Protein AF-A0A2E6JFE4-F1 (afdb_monomer)

Structure (mmCIF, N/CA/C/O backbone):
data_AF-A0A2E6JFE4-F1
#
_entry.id   AF-A0A2E6JFE4-F1
#
loop_
_atom_site.group_PDB
_atom_site.id
_atom_site.type_symbol
_atom_site.label_atom_id
_atom_site.label_alt_id
_atom_site.label_comp_id
_atom_site.label_asym_id
_atom_site.label_entity_id
_atom_site.label_seq_id
_atom_site.pdbx_PDB_ins_code
_atom_site.Cartn_x
_atom_site.Cartn_y
_atom_site.Cartn_z
_atom_site.occupancy
_atom_site.B_iso_or_equiv
_atom_site.auth_seq_id
_atom_site.auth_comp_id
_atom_site.auth_asym_id
_atom_site.auth_atom_id
_atom_site.pdbx_PDB_model_num
ATOM 1 N N . MET A 1 1 ? 6.632 -8.748 -14.943 1.00 68.31 1 MET A N 1
ATOM 2 C CA . MET A 1 1 ? 7.068 -10.157 -15.104 1.00 68.31 1 MET A CA 1
ATOM 3 C C . MET A 1 1 ? 7.348 -10.411 -16.581 1.00 68.31 1 MET A C 1
ATOM 5 O O . MET A 1 1 ? 6.610 -9.877 -17.394 1.00 68.31 1 MET A O 1
ATOM 9 N N . 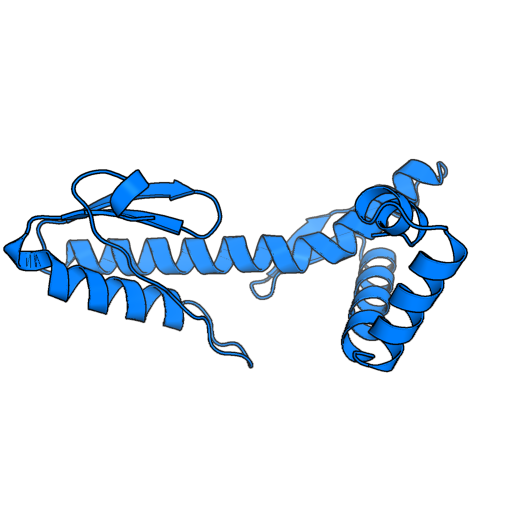SER A 1 2 ? 8.415 -11.125 -16.957 1.00 79.56 2 SER A N 1
ATOM 10 C CA . SER A 1 2 ? 8.672 -11.435 -18.378 1.00 79.56 2 SER A CA 1
ATOM 11 C C . SER A 1 2 ? 7.801 -12.604 -18.853 1.00 79.56 2 SER A C 1
ATOM 13 O O . SER A 1 2 ? 7.435 -13.449 -18.037 1.00 79.56 2 SER A O 1
ATOM 15 N N . ALA A 1 3 ? 7.539 -12.713 -20.161 1.00 82.94 3 ALA A N 1
ATOM 16 C CA . ALA A 1 3 ? 6.829 -13.864 -20.738 1.00 82.94 3 ALA A CA 1
ATOM 17 C C . ALA A 1 3 ? 7.507 -15.207 -20.405 1.00 82.94 3 ALA A C 1
ATOM 19 O O . ALA A 1 3 ? 6.839 -16.218 -20.231 1.00 82.94 3 ALA A O 1
ATOM 20 N N . PHE A 1 4 ? 8.835 -15.212 -20.229 1.00 84.94 4 PHE A N 1
ATOM 21 C CA . PHE A 1 4 ? 9.566 -16.384 -19.745 1.00 84.94 4 PHE A CA 1
ATOM 22 C C . PHE A 1 4 ? 9.194 -16.765 -18.304 1.00 84.94 4 PHE A C 1
ATOM 24 O O . PHE A 1 4 ? 8.960 -17.936 -18.025 1.00 84.94 4 PHE A O 1
ATOM 31 N N . GLY A 1 5 ? 9.118 -15.786 -17.395 1.00 87.06 5 GLY A N 1
ATOM 32 C CA . GLY A 1 5 ? 8.682 -16.032 -16.018 1.00 87.06 5 GLY A CA 1
ATOM 33 C C . GLY A 1 5 ? 7.232 -16.510 -15.958 1.00 87.06 5 GLY A C 1
ATOM 34 O O . GLY A 1 5 ? 6.932 -17.459 -15.239 1.00 87.06 5 GLY A O 1
ATOM 35 N N . LEU A 1 6 ? 6.369 -15.912 -16.783 1.00 91.81 6 LEU A N 1
ATOM 36 C CA . LEU A 1 6 ? 4.964 -16.296 -16.886 1.00 91.81 6 LEU A CA 1
ATOM 37 C C . LEU A 1 6 ? 4.794 -17.727 -17.421 1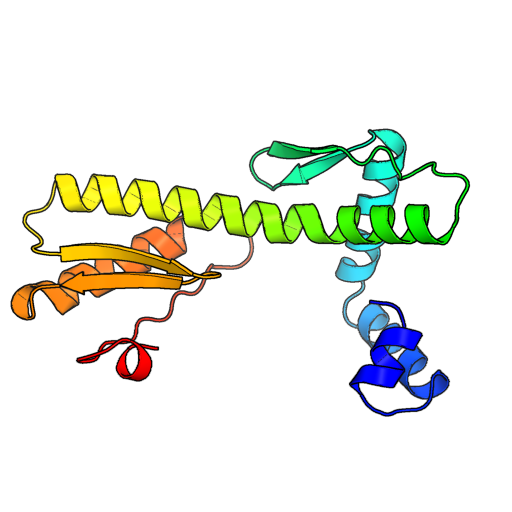.00 91.81 6 LEU A C 1
ATOM 39 O O . LEU A 1 6 ? 3.997 -18.486 -16.883 1.00 91.81 6 LEU A O 1
ATOM 43 N N . ALA A 1 7 ? 5.572 -18.116 -18.437 1.00 93.69 7 ALA A N 1
ATOM 44 C CA . ALA A 1 7 ? 5.554 -19.469 -18.992 1.00 93.69 7 ALA A CA 1
ATOM 45 C C . ALA A 1 7 ? 5.844 -20.535 -17.925 1.00 93.69 7 ALA A C 1
ATOM 47 O O . ALA A 1 7 ? 5.139 -21.538 -17.854 1.00 93.69 7 ALA A O 1
ATOM 48 N N . ASN A 1 8 ? 6.836 -20.286 -17.064 1.00 92.19 8 ASN A N 1
ATOM 49 C CA . ASN A 1 8 ? 7.195 -21.207 -15.986 1.00 92.19 8 ASN A CA 1
ATOM 50 C C . ASN A 1 8 ? 6.107 -21.286 -14.906 1.00 92.19 8 ASN A C 1
ATOM 52 O O . ASN A 1 8 ? 5.804 -22.376 -14.439 1.00 92.19 8 ASN A O 1
ATOM 56 N N . GLN A 1 9 ? 5.511 -20.153 -14.517 1.00 93.50 9 GLN A N 1
ATOM 57 C CA . GLN A 1 9 ? 4.460 -20.133 -13.492 1.00 93.50 9 GLN A CA 1
ATOM 58 C C . GLN A 1 9 ? 3.163 -20.799 -13.955 1.00 93.50 9 GLN A C 1
ATOM 60 O O . GLN A 1 9 ? 2.506 -21.471 -13.169 1.00 93.50 9 GLN A O 1
ATOM 65 N N . LEU A 1 10 ? 2.802 -20.622 -15.228 1.00 94.38 10 LEU A N 1
ATOM 66 C CA . LEU A 1 10 ? 1.594 -21.210 -15.807 1.00 94.38 10 LEU A CA 1
ATOM 67 C C . LEU A 1 10 ? 1.820 -22.617 -16.373 1.00 94.38 10 LEU A C 1
ATOM 69 O O . LEU A 1 10 ? 0.865 -23.247 -16.818 1.00 94.38 10 LEU A O 1
ATOM 73 N N . ASN A 1 11 ? 3.064 -23.100 -16.381 1.00 94.94 11 ASN A N 1
ATOM 74 C CA . ASN A 1 11 ? 3.461 -24.363 -16.998 1.00 94.94 11 ASN A CA 1
ATOM 75 C C . ASN A 1 11 ? 3.015 -24.480 -18.475 1.00 94.94 11 ASN A C 1
ATOM 77 O O . ASN A 1 11 ? 2.443 -25.484 -18.900 1.00 94.94 11 ASN A O 1
ATOM 81 N N . VAL A 1 12 ? 3.264 -23.429 -19.266 1.00 96.06 12 VAL A N 1
ATOM 82 C CA . VAL A 1 12 ? 2.926 -23.353 -20.702 1.00 96.06 12 VAL A CA 1
ATOM 83 C C . VAL A 1 12 ? 4.152 -23.030 -21.556 1.00 96.06 12 VAL A C 1
ATOM 85 O O . VAL A 1 12 ? 5.201 -22.622 -21.058 1.00 96.06 12 VAL A O 1
ATOM 88 N N . SER A 1 13 ? 4.032 -23.181 -22.879 1.00 96.12 13 SER A N 1
ATOM 89 C CA . SER A 1 13 ? 5.108 -22.789 -23.793 1.00 96.12 13 SER A CA 1
ATOM 90 C C . SER A 1 13 ? 5.339 -21.271 -23.777 1.00 96.12 13 SER A C 1
ATOM 92 O O . SER A 1 13 ? 4.430 -20.474 -23.533 1.00 96.12 13 SER A O 1
ATOM 94 N N . ARG A 1 14 ? 6.566 -20.848 -24.108 1.00 93.06 14 ARG A N 1
ATOM 95 C CA . ARG A 1 14 ? 6.918 -19.419 -24.199 1.00 93.06 14 ARG A CA 1
ATOM 96 C C . ARG A 1 14 ? 6.044 -18.656 -25.198 1.00 93.06 14 ARG A C 1
ATOM 98 O O . ARG A 1 14 ? 5.723 -17.502 -24.942 1.00 93.06 14 ARG A O 1
ATOM 105 N N . GLY A 1 15 ? 5.670 -19.293 -26.311 1.00 95.50 15 GLY A N 1
ATOM 106 C CA . GLY A 1 15 ? 4.804 -18.688 -27.326 1.00 95.50 15 GLY A CA 1
ATOM 107 C C . GLY A 1 15 ? 3.410 -18.386 -26.779 1.00 95.50 15 GLY A C 1
ATOM 108 O O . GLY A 1 15 ? 2.928 -17.270 -26.933 1.00 95.50 15 GLY A O 1
ATOM 109 N N . VAL A 1 16 ? 2.818 -19.339 -26.050 1.00 95.25 16 VAL A N 1
ATOM 110 C CA . VAL A 1 16 ? 1.507 -19.159 -25.402 1.00 95.25 16 VAL A CA 1
ATOM 111 C C . VAL A 1 16 ? 1.569 -18.065 -24.334 1.00 95.25 16 VAL A C 1
ATOM 113 O O . VAL A 1 16 ? 0.706 -17.193 -24.287 1.00 95.25 16 VAL A O 1
ATOM 116 N N . ALA A 1 17 ? 2.617 -18.054 -23.506 1.00 96.12 17 ALA A N 1
ATOM 117 C CA . ALA A 1 17 ? 2.790 -17.007 -22.501 1.00 96.12 17 ALA A CA 1
ATOM 118 C C . ALA A 1 17 ? 2.943 -15.609 -23.127 1.00 96.12 17 ALA A C 1
ATOM 120 O O . ALA A 1 17 ? 2.385 -14.646 -22.604 1.00 96.12 17 ALA A O 1
ATOM 121 N N . GLN A 1 18 ? 3.667 -15.487 -24.246 1.00 94.81 18 GLN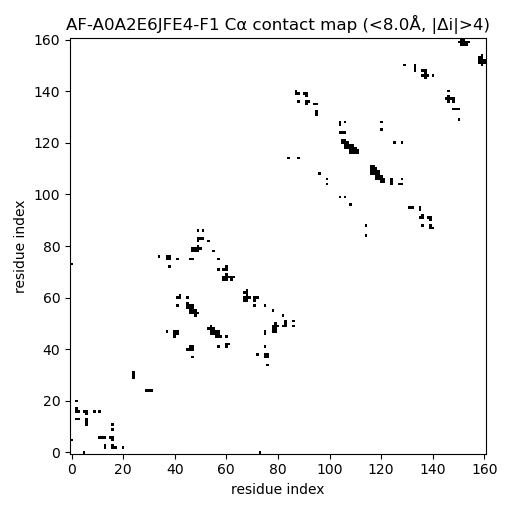 A N 1
ATOM 122 C CA . GLN A 1 18 ? 3.789 -14.218 -24.966 1.00 94.81 18 GLN A CA 1
ATOM 123 C C . GLN A 1 18 ? 2.441 -13.773 -25.541 1.00 94.81 18 GLN A C 1
ATOM 125 O O . GLN A 1 18 ? 2.070 -12.617 -25.363 1.00 94.81 18 GLN A O 1
ATOM 130 N N . GLU A 1 19 ? 1.667 -14.686 -26.136 1.00 96.19 19 GLU A N 1
ATOM 131 C CA . GLU A 1 19 ? 0.325 -14.372 -26.637 1.00 96.19 19 GLU A CA 1
ATOM 132 C C . GLU A 1 19 ? -0.586 -13.842 -25.517 1.00 96.19 19 GLU A C 1
ATOM 134 O O . GLU A 1 19 ? -1.330 -12.880 -25.714 1.00 96.19 19 GLU A O 1
ATOM 139 N N . TYR A 1 20 ? -0.503 -14.419 -24.315 1.00 95.50 20 TYR A N 1
ATOM 140 C CA . TYR A 1 20 ? -1.247 -13.931 -23.152 1.00 95.50 20 TYR A CA 1
ATOM 141 C C . TYR A 1 20 ? -0.822 -12.523 -22.738 1.00 95.50 20 TYR A C 1
ATOM 143 O O . TYR A 1 20 ? -1.689 -11.683 -22.496 1.00 95.50 20 TYR A O 1
ATOM 151 N N . VAL A 1 21 ? 0.484 -12.245 -22.698 1.00 94.12 21 VAL A N 1
ATOM 152 C CA . VAL A 1 21 ? 1.013 -10.903 -22.402 1.00 94.12 21 VAL A CA 1
ATOM 153 C C . VAL A 1 21 ? 0.532 -9.886 -23.443 1.00 94.12 21 VAL A C 1
ATOM 155 O O . VAL A 1 21 ? 0.027 -8.823 -23.079 1.00 94.12 21 VAL A O 1
ATOM 158 N N . ASP A 1 22 ? 0.607 -10.227 -24.728 1.00 94.56 22 ASP A N 1
ATOM 159 C CA . ASP A 1 22 ? 0.208 -9.337 -25.822 1.00 94.56 22 ASP A CA 1
ATOM 160 C C . ASP A 1 22 ? -1.299 -9.054 -25.790 1.00 94.56 22 ASP A C 1
ATOM 162 O O . ASP A 1 22 ? -1.741 -7.909 -25.936 1.00 94.56 22 ASP A O 1
ATOM 166 N N . ARG A 1 23 ? -2.114 -10.088 -25.545 1.00 96.50 23 ARG A N 1
ATOM 167 C CA . ARG A 1 23 ? -3.567 -9.946 -25.370 1.00 96.50 23 ARG A CA 1
ATOM 168 C C . ARG A 1 23 ? -3.909 -9.110 -24.142 1.00 96.50 23 ARG A C 1
ATOM 170 O O . ARG A 1 23 ? -4.830 -8.295 -24.217 1.00 96.50 23 ARG A O 1
ATOM 177 N N . TYR A 1 24 ? -3.182 -9.288 -23.040 1.00 96.56 24 TYR A N 1
ATOM 178 C CA . TYR A 1 24 ? -3.365 -8.506 -21.821 1.00 96.56 24 TYR A CA 1
ATOM 179 C C . TYR A 1 24 ? -3.123 -7.019 -22.084 1.00 96.56 24 TYR A C 1
ATOM 181 O O . TYR A 1 24 ? -3.999 -6.209 -21.797 1.00 96.56 24 TYR A O 1
ATOM 189 N N . PHE A 1 25 ? -2.002 -6.650 -22.710 1.00 95.81 25 PHE A N 1
ATOM 190 C CA . PHE A 1 25 ? -1.710 -5.243 -23.002 1.00 95.81 25 PHE A CA 1
ATOM 191 C C . PHE A 1 25 ? -2.607 -4.644 -24.083 1.00 95.81 25 PHE A C 1
ATOM 193 O O . PHE A 1 25 ? -2.924 -3.460 -24.014 1.00 95.81 25 PHE A O 1
ATOM 200 N N . ARG A 1 26 ? -3.097 -5.446 -25.037 1.00 96.94 26 ARG A N 1
ATOM 201 C CA . ARG A 1 26 ? -4.126 -4.984 -25.981 1.00 96.94 26 ARG A CA 1
ATOM 202 C C . ARG A 1 26 ? -5.436 -4.640 -25.270 1.00 96.94 26 ARG A C 1
ATOM 204 O O . ARG A 1 26 ? -6.096 -3.678 -25.650 1.00 96.94 26 ARG A O 1
ATOM 211 N N . LYS A 1 27 ? -5.818 -5.423 -24.256 1.00 97.88 27 LYS A N 1
ATOM 212 C CA . LYS A 1 27 ? -7.032 -5.189 -23.460 1.00 97.88 27 LYS A CA 1
ATOM 213 C C . LYS A 1 27 ? -6.849 -4.065 -22.432 1.00 97.88 27 LYS A C 1
ATOM 215 O O . LYS A 1 27 ? -7.782 -3.303 -22.206 1.00 97.88 27 LYS A O 1
ATOM 220 N N . TYR A 1 28 ? -5.659 -3.951 -21.844 1.00 97.25 28 TYR A N 1
ATOM 221 C CA . TYR A 1 28 ? -5.311 -2.988 -20.796 1.00 97.25 28 TYR A CA 1
ATOM 222 C C . TYR A 1 28 ? -4.109 -2.114 -21.210 1.00 97.25 28 TYR A C 1
ATOM 224 O O . TYR A 1 28 ? -3.042 -2.186 -20.592 1.00 97.25 28 TYR A O 1
ATOM 232 N N . PRO A 1 29 ? -4.257 -1.259 -22.241 1.00 97.06 29 PRO A N 1
ATOM 233 C CA . PRO A 1 29 ? -3.145 -0.479 -22.793 1.00 97.06 29 PRO A CA 1
ATOM 234 C C . PRO A 1 29 ? -2.554 0.524 -21.793 1.00 97.06 29 PRO A C 1
ATOM 236 O O . PRO A 1 29 ? -1.364 0.833 -21.854 1.00 97.06 29 PRO A O 1
ATOM 239 N N . GLY A 1 30 ? -3.357 0.998 -20.832 1.00 97.25 30 GLY A N 1
ATOM 240 C CA . GLY A 1 30 ? -2.896 1.890 -19.766 1.00 97.25 30 GLY A CA 1
ATOM 241 C C . GLY A 1 30 ? -1.805 1.276 -18.883 1.00 97.25 30 GLY A C 1
ATOM 242 O O . GLY A 1 30 ? -0.917 1.996 -18.438 1.00 97.25 30 GLY A O 1
ATOM 243 N N . VAL A 1 31 ? -1.811 -0.050 -18.695 1.00 96.31 31 VAL A N 1
ATOM 244 C CA . VAL A 1 31 ? -0.788 -0.746 -17.896 1.00 96.31 31 VAL A CA 1
ATOM 245 C C . VAL A 1 31 ? 0.560 -0.722 -18.610 1.00 96.31 31 VAL A C 1
ATOM 247 O O . VAL A 1 31 ? 1.575 -0.423 -17.986 1.00 96.31 31 VAL A O 1
ATOM 250 N N . LEU A 1 32 ? 0.577 -0.988 -19.921 1.00 94.88 32 LEU A N 1
ATOM 251 C CA . LEU A 1 32 ? 1.809 -0.919 -20.710 1.00 94.88 32 LEU A CA 1
ATOM 252 C C . LEU A 1 32 ? 2.368 0.506 -20.712 1.00 94.88 32 LEU A C 1
ATOM 254 O O . LEU A 1 32 ? 3.544 0.706 -20.415 1.00 94.88 32 LEU A O 1
ATOM 258 N N . LYS A 1 33 ? 1.495 1.493 -20.949 1.00 97.31 33 LYS A N 1
ATOM 259 C CA . LYS A 1 33 ? 1.860 2.911 -20.922 1.00 97.31 33 LYS A CA 1
ATOM 260 C C . LYS A 1 33 ? 2.477 3.310 -19.580 1.00 97.31 33 LYS A C 1
ATOM 262 O O . LYS A 1 33 ? 3.521 3.952 -19.569 1.00 97.31 33 LYS A O 1
ATOM 267 N N . TYR A 1 34 ? 1.871 2.904 -18.464 1.00 96.25 34 TYR A N 1
ATOM 268 C CA . TYR A 1 34 ? 2.426 3.132 -17.130 1.00 96.25 34 TYR A CA 1
ATOM 269 C C . TYR A 1 34 ? 3.832 2.532 -16.997 1.00 96.25 34 TYR A C 1
ATOM 271 O O . TYR A 1 34 ? 4.770 3.237 -16.638 1.00 96.25 34 TYR A O 1
ATOM 279 N N . MET A 1 35 ? 4.006 1.257 -17.358 1.00 95.38 35 MET A N 1
ATOM 280 C CA . MET A 1 35 ? 5.298 0.573 -17.251 1.00 95.38 35 MET A CA 1
ATOM 281 C C . MET A 1 35 ? 6.408 1.258 -18.058 1.00 95.38 35 MET A C 1
ATOM 283 O O . MET A 1 35 ? 7.545 1.333 -17.589 1.00 95.38 35 MET A O 1
ATOM 287 N N . GLU A 1 36 ? 6.103 1.727 -19.267 1.00 95.06 36 GLU A N 1
ATOM 288 C CA . GLU A 1 36 ? 7.050 2.438 -20.132 1.00 95.06 36 GLU A CA 1
ATOM 289 C C . GLU A 1 36 ? 7.384 3.826 -19.574 1.00 95.06 36 GLU A C 1
ATOM 291 O O . GLU A 1 36 ? 8.558 4.177 -19.450 1.00 95.06 36 GLU A O 1
ATOM 296 N N . GLN A 1 37 ? 6.366 4.591 -19.171 1.00 96.62 37 GLN A N 1
ATOM 297 C CA . GLN A 1 37 ? 6.540 5.939 -18.627 1.00 96.62 37 GLN A CA 1
ATOM 298 C C . GLN A 1 37 ? 7.315 5.937 -17.308 1.00 96.62 37 GLN A C 1
ATOM 300 O O . GLN A 1 37 ? 8.212 6.757 -17.130 1.00 96.62 37 GLN A O 1
ATOM 305 N N . THR A 1 38 ? 7.018 5.010 -16.396 1.00 96.19 38 THR A N 1
ATOM 306 C CA . THR A 1 38 ? 7.731 4.900 -15.118 1.00 96.19 38 THR A CA 1
ATOM 307 C C . THR A 1 38 ? 9.198 4.542 -15.323 1.00 96.19 38 THR A C 1
ATOM 309 O O . THR A 1 38 ? 10.055 5.110 -14.652 1.00 96.19 38 THR A O 1
ATOM 312 N N . GLN A 1 39 ? 9.514 3.648 -16.265 1.00 94.56 39 GLN A N 1
ATOM 313 C CA . GLN A 1 39 ? 10.906 3.324 -16.588 1.00 94.56 39 GLN A CA 1
ATOM 314 C C . GLN A 1 39 ? 11.642 4.508 -17.217 1.00 94.56 39 GLN A C 1
ATOM 316 O O . GLN A 1 39 ? 12.772 4.774 -16.824 1.00 94.56 39 GLN A O 1
ATOM 321 N N . ALA A 1 40 ? 11.009 5.229 -18.147 1.00 95.38 40 ALA A N 1
ATOM 322 C CA . ALA A 1 40 ? 11.601 6.417 -18.760 1.00 95.38 40 ALA A CA 1
ATOM 323 C C . ALA A 1 40 ? 11.880 7.514 -17.719 1.00 95.38 40 ALA A C 1
ATOM 325 O O . ALA A 1 40 ? 12.975 8.065 -17.679 1.00 95.38 40 ALA A O 1
ATOM 326 N N . LEU A 1 41 ? 10.921 7.771 -16.824 1.00 94.56 41 LEU A N 1
ATOM 327 C CA . LEU A 1 41 ? 11.079 8.743 -15.742 1.00 94.56 41 LEU A CA 1
ATOM 328 C C . LEU A 1 41 ? 12.194 8.338 -14.769 1.00 94.56 41 LEU A C 1
ATOM 330 O O . LEU A 1 41 ? 12.957 9.188 -14.315 1.00 94.56 41 LEU A O 1
ATOM 334 N N . ALA A 1 42 ? 12.286 7.045 -14.451 1.00 96.25 42 ALA A N 1
ATOM 335 C CA 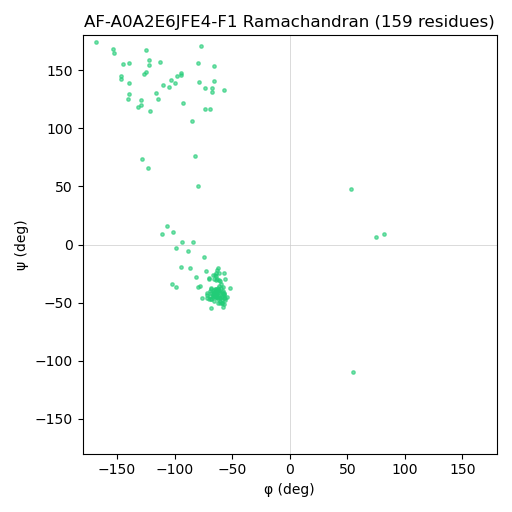. ALA A 1 42 ? 13.338 6.513 -13.597 1.00 96.25 42 ALA A CA 1
ATOM 336 C C . ALA A 1 42 ? 14.723 6.680 -14.235 1.00 96.25 42 ALA A C 1
ATOM 338 O O . ALA A 1 42 ? 15.656 7.064 -13.538 1.00 96.25 42 ALA A O 1
ATOM 339 N N . ASP A 1 43 ? 14.848 6.412 -15.538 1.00 94.75 43 ASP A N 1
ATOM 340 C CA . ASP A 1 43 ? 16.093 6.564 -16.301 1.00 94.75 43 ASP A CA 1
ATOM 341 C C . ASP A 1 43 ? 16.539 8.035 -16.374 1.00 94.75 43 ASP A C 1
ATOM 343 O O . ASP A 1 43 ? 17.718 8.329 -16.216 1.00 94.75 43 ASP A O 1
ATOM 347 N N . GLU A 1 44 ? 15.592 8.969 -16.513 1.00 95.06 44 GLU A N 1
ATOM 348 C CA . GLU A 1 44 ? 15.866 10.411 -16.524 1.00 95.06 44 GLU A CA 1
ATOM 349 C C . GLU A 1 44 ? 16.250 10.958 -15.136 1.00 95.06 44 GLU A C 1
ATOM 351 O O . GLU A 1 44 ? 17.199 11.732 -15.004 1.00 95.06 44 GLU A O 1
ATOM 356 N N . LYS A 1 45 ? 15.501 10.589 -14.086 1.00 95.94 45 LYS A N 1
ATOM 357 C CA . LYS A 1 45 ? 15.635 11.184 -12.742 1.00 95.94 45 LYS A CA 1
ATOM 358 C C . LYS A 1 45 ? 16.557 10.412 -11.798 1.00 95.94 45 LYS A C 1
ATOM 360 O O . LYS A 1 45 ? 16.969 10.954 -10.772 1.00 95.94 45 LYS A O 1
ATOM 365 N N . GLY A 1 46 ? 16.826 9.140 -12.080 1.00 96.50 46 GLY A N 1
ATOM 366 C CA . GLY A 1 46 ? 17.551 8.220 -11.196 1.00 96.50 46 GLY A CA 1
ATOM 367 C C . GLY A 1 46 ? 16.741 7.702 -9.997 1.00 96.50 46 GLY A C 1
ATOM 368 O O . GLY A 1 46 ? 17.298 7.034 -9.120 1.00 96.50 46 GLY A O 1
ATOM 369 N N . TYR A 1 47 ? 15.441 8.002 -9.920 1.00 97.69 47 TYR A N 1
ATOM 370 C CA . TYR A 1 47 ? 14.541 7.532 -8.864 1.00 97.69 47 TYR A CA 1
ATOM 371 C C . TYR A 1 47 ? 13.088 7.453 -9.342 1.00 97.69 47 TYR A C 1
ATOM 373 O O . TYR A 1 47 ? 12.709 8.039 -10.355 1.00 97.69 47 TYR A O 1
ATOM 381 N N . VAL A 1 48 ? 12.264 6.754 -8.564 1.00 98.31 48 VAL A N 1
ATOM 382 C CA . VAL A 1 48 ? 10.800 6.729 -8.696 1.00 98.31 48 VAL A CA 1
ATOM 383 C C . VAL A 1 48 ? 10.140 7.181 -7.396 1.00 98.31 48 VAL A C 1
ATOM 385 O O . VAL A 1 48 ? 10.774 7.139 -6.339 1.00 98.31 48 VAL A O 1
ATOM 388 N N . GLU A 1 49 ? 8.884 7.623 -7.468 1.00 98.31 49 GLU A N 1
ATOM 389 C CA . GLU A 1 49 ? 8.142 8.189 -6.334 1.00 98.31 49 GLU A CA 1
ATOM 390 C C . GLU A 1 49 ? 6.814 7.454 -6.107 1.00 98.31 49 GLU A C 1
ATOM 392 O O . GLU A 1 49 ? 6.202 6.957 -7.054 1.00 98.31 49 GLU A O 1
ATOM 397 N N . THR A 1 50 ? 6.369 7.386 -4.852 1.00 98.38 50 THR A N 1
ATOM 398 C CA . THR A 1 50 ? 4.998 6.995 -4.485 1.00 98.38 50 THR A CA 1
ATOM 399 C C . THR A 1 50 ? 4.023 8.150 -4.729 1.00 98.38 50 THR A C 1
ATOM 401 O O . THR A 1 50 ? 4.444 9.288 -4.945 1.00 98.38 50 THR A O 1
ATOM 404 N N . LEU A 1 51 ? 2.714 7.889 -4.629 1.00 96.94 51 LEU A N 1
ATOM 405 C CA . LEU A 1 51 ? 1.678 8.932 -4.705 1.00 96.94 51 LEU A CA 1
ATOM 406 C C . LEU A 1 51 ? 1.860 10.042 -3.654 1.00 96.94 51 LEU A C 1
ATOM 408 O O . LEU A 1 51 ? 1.431 11.171 -3.871 1.00 96.94 51 LEU A O 1
ATOM 412 N N . PHE A 1 52 ? 2.541 9.737 -2.547 1.00 97.50 52 PHE A N 1
ATOM 413 C CA . PHE A 1 52 ? 2.808 10.660 -1.442 1.00 97.50 52 PHE A CA 1
ATOM 414 C C . PHE A 1 52 ? 4.233 11.236 -1.469 1.00 97.50 52 PHE A C 1
ATOM 416 O O . PHE A 1 52 ? 4.674 11.858 -0.505 1.00 97.50 52 PHE A O 1
ATOM 423 N N . GLY A 1 53 ? 4.976 11.028 -2.562 1.00 97.56 53 GLY A N 1
ATOM 424 C CA . GLY A 1 53 ? 6.297 11.623 -2.773 1.00 97.56 53 GLY A CA 1
ATOM 425 C C . GLY A 1 53 ? 7.463 10.902 -2.088 1.00 97.56 53 GLY A C 1
ATOM 426 O O . GLY A 1 53 ? 8.585 11.412 -2.103 1.00 97.56 53 GLY A O 1
ATOM 427 N N . ARG A 1 54 ? 7.263 9.706 -1.510 1.00 98.44 54 ARG A N 1
ATOM 428 C CA . ARG A 1 54 ? 8.392 8.891 -1.027 1.00 98.44 54 ARG A CA 1
ATOM 429 C C . ARG A 1 54 ? 9.213 8.415 -2.222 1.00 98.44 54 ARG A C 1
ATOM 431 O O . ARG A 1 54 ? 8.664 7.839 -3.155 1.00 98.44 54 ARG A O 1
ATOM 438 N N . ARG A 1 55 ? 10.534 8.590 -2.162 1.00 98.44 55 ARG A N 1
ATOM 439 C CA . ARG A 1 55 ? 11.455 8.225 -3.249 1.00 98.44 55 ARG A CA 1
ATOM 440 C C . ARG A 1 55 ? 12.126 6.878 -3.031 1.00 98.44 55 ARG A C 1
ATOM 442 O O . ARG A 1 55 ? 12.523 6.556 -1.913 1.00 98.44 55 ARG A O 1
ATOM 449 N N . LEU A 1 56 ? 12.355 6.160 -4.126 1.00 98.25 56 LEU A N 1
ATOM 450 C CA . LEU A 1 56 ? 13.332 5.079 -4.208 1.00 98.25 56 LEU A CA 1
ATOM 451 C C . LEU A 1 56 ? 14.355 5.402 -5.299 1.00 98.25 56 LEU A C 1
ATOM 453 O O . LEU A 1 56 ? 14.013 5.448 -6.480 1.00 98.25 56 LEU A O 1
ATOM 457 N N . TYR A 1 57 ? 15.608 5.600 -4.891 1.00 97.94 57 TYR A N 1
ATOM 458 C CA . TYR A 1 57 ? 16.734 5.812 -5.799 1.00 97.94 57 TYR A CA 1
ATOM 459 C C . TYR A 1 57 ? 17.216 4.489 -6.391 1.00 97.94 57 TYR A C 1
ATOM 461 O O . TYR A 1 57 ? 17.286 3.473 -5.699 1.00 97.94 57 TYR A O 1
ATOM 469 N N . LEU A 1 58 ? 17.555 4.510 -7.678 1.00 97.06 58 LEU A N 1
ATOM 470 C CA . LEU A 1 58 ? 17.840 3.320 -8.475 1.00 97.06 58 LEU A CA 1
ATOM 471 C C . LEU A 1 58 ? 19.200 3.472 -9.183 1.00 97.06 58 LEU A C 1
ATOM 473 O O . LEU A 1 58 ? 19.243 3.670 -10.399 1.00 97.06 58 LEU A O 1
ATOM 477 N N . PRO A 1 59 ? 20.326 3.372 -8.449 1.00 95.12 59 PRO A N 1
ATOM 478 C CA . PRO A 1 59 ? 21.667 3.601 -9.007 1.00 95.12 59 PRO A CA 1
ATOM 479 C C . PRO A 1 59 ? 22.030 2.616 -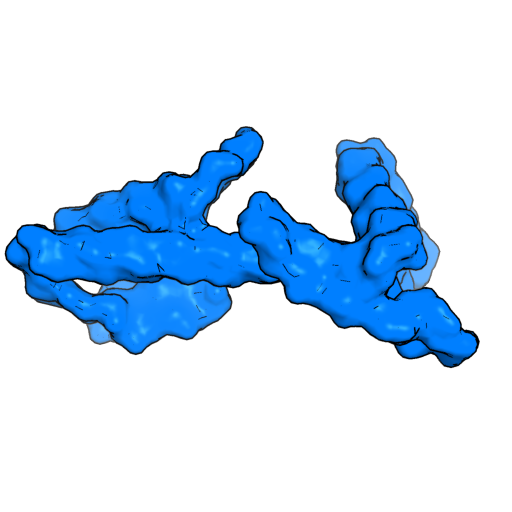10.131 1.00 95.12 59 PRO A C 1
ATOM 481 O O . PRO A 1 59 ? 22.836 2.915 -11.008 1.00 95.12 59 PRO A O 1
ATOM 484 N N . ASP A 1 60 ? 21.394 1.448 -10.129 1.00 96.25 60 ASP A N 1
ATOM 485 C CA . ASP A 1 60 ? 21.657 0.346 -11.047 1.00 96.25 60 ASP A CA 1
ATOM 486 C C . ASP A 1 60 ? 20.931 0.453 -12.402 1.00 96.25 60 ASP A C 1
ATOM 488 O O . ASP A 1 60 ? 21.072 -0.436 -13.248 1.00 96.25 60 ASP A O 1
ATOM 492 N N . LEU A 1 61 ? 20.173 1.530 -12.658 1.00 93.81 61 LEU A N 1
ATOM 493 C CA . LEU A 1 61 ? 19.471 1.732 -13.938 1.00 93.81 61 LEU A CA 1
ATOM 494 C C . LEU A 1 61 ? 20.418 1.814 -15.139 1.00 93.81 61 LEU A C 1
ATOM 496 O O . LEU A 1 61 ? 20.080 1.340 -16.222 1.00 93.81 61 LEU A O 1
ATOM 500 N N . HIS A 1 62 ? 21.634 2.318 -14.935 1.00 92.75 62 HIS A N 1
ATOM 501 C CA . HIS A 1 62 ? 22.656 2.405 -15.980 1.00 92.75 62 HIS A CA 1
ATOM 502 C C . HIS A 1 62 ? 23.785 1.384 -15.794 1.00 92.75 62 HIS A C 1
ATOM 504 O O . HIS A 1 62 ? 24.841 1.498 -16.418 1.00 92.75 62 HIS A O 1
ATOM 510 N N . ALA A 1 63 ? 23.586 0.360 -14.954 1.00 94.56 63 ALA A N 1
ATOM 511 C CA . ALA A 1 63 ? 24.586 -0.679 -14.750 1.00 94.56 63 ALA A CA 1
ATOM 512 C C . ALA A 1 63 ? 24.937 -1.357 -16.084 1.00 94.56 63 ALA A C 1
ATOM 514 O O . ALA A 1 63 ? 24.048 -1.764 -16.837 1.00 94.56 63 ALA A O 1
ATOM 515 N N . GLY A 1 64 ? 26.232 -1.540 -16.368 1.00 94.56 64 GLY A N 1
ATOM 516 C CA . GLY A 1 64 ? 26.684 -2.233 -17.583 1.00 94.56 64 GLY A CA 1
ATOM 517 C C . GLY A 1 64 ? 26.167 -3.676 -17.661 1.00 94.56 64 GLY A C 1
ATOM 518 O O . GLY A 1 64 ? 25.794 -4.161 -18.732 1.00 94.56 64 GLY A O 1
ATOM 519 N N . ASN A 1 65 ? 26.037 -4.341 -16.508 1.00 96.31 65 ASN A N 1
ATOM 520 C CA . ASN A 1 65 ? 25.465 -5.679 -16.403 1.00 96.31 65 ASN A CA 1
ATOM 521 C C . ASN A 1 65 ? 23.951 -5.665 -16.694 1.00 96.31 65 ASN A C 1
ATOM 523 O O . ASN A 1 65 ? 23.151 -5.102 -15.947 1.00 96.31 65 ASN A O 1
ATOM 527 N N . ALA A 1 66 ? 23.549 -6.357 -17.763 1.00 93.88 66 ALA A N 1
ATOM 528 C CA . ALA A 1 66 ? 22.161 -6.396 -18.216 1.00 93.88 66 ALA A CA 1
ATOM 529 C C . ALA A 1 66 ? 21.185 -7.034 -17.210 1.00 93.88 66 ALA A C 1
ATOM 531 O O . ALA A 1 66 ? 20.010 -6.670 -17.203 1.00 93.88 66 ALA A O 1
ATOM 532 N N . MET A 1 67 ? 21.629 -7.978 -16.373 1.00 93.38 67 MET A N 1
ATOM 533 C CA . MET A 1 67 ? 20.763 -8.590 -15.356 1.00 93.38 67 MET A CA 1
ATOM 534 C C . MET A 1 67 ? 20.463 -7.616 -14.219 1.00 93.38 67 MET A C 1
ATOM 536 O O . MET A 1 67 ? 19.304 -7.504 -13.818 1.00 93.38 67 MET A O 1
ATOM 540 N N . ILE A 1 68 ? 21.485 -6.887 -13.761 1.00 95.12 68 ILE A N 1
ATOM 541 C CA . ILE A 1 68 ? 21.370 -5.852 -12.724 1.00 95.12 68 ILE A CA 1
ATOM 542 C C . ILE A 1 68 ? 20.451 -4.730 -13.217 1.00 95.12 68 ILE A C 1
ATOM 544 O O . ILE A 1 68 ? 19.442 -4.431 -12.583 1.00 95.12 68 ILE A O 1
ATOM 548 N N . ARG A 1 69 ? 20.703 -4.218 -14.427 1.00 94.75 69 ARG A N 1
ATOM 549 C CA . ARG A 1 69 ? 19.862 -3.192 -15.053 1.00 94.75 69 ARG A CA 1
ATOM 550 C C . ARG A 1 69 ? 18.400 -3.622 -15.189 1.00 94.75 69 ARG A C 1
ATOM 552 O O . ARG A 1 69 ? 17.494 -2.885 -14.813 1.00 94.75 69 ARG A O 1
ATOM 559 N N . LYS A 1 70 ? 18.143 -4.850 -15.659 1.00 92.19 70 LYS A N 1
ATOM 560 C CA . LYS A 1 70 ? 16.776 -5.398 -15.738 1.00 92.19 70 LYS A CA 1
ATOM 561 C C . LYS A 1 70 ? 16.126 -5.561 -14.364 1.00 92.19 70 LYS A C 1
ATOM 563 O O . LYS A 1 70 ? 14.901 -5.519 -14.280 1.00 92.19 70 LYS A O 1
ATOM 568 N N . ALA A 1 71 ? 16.896 -5.826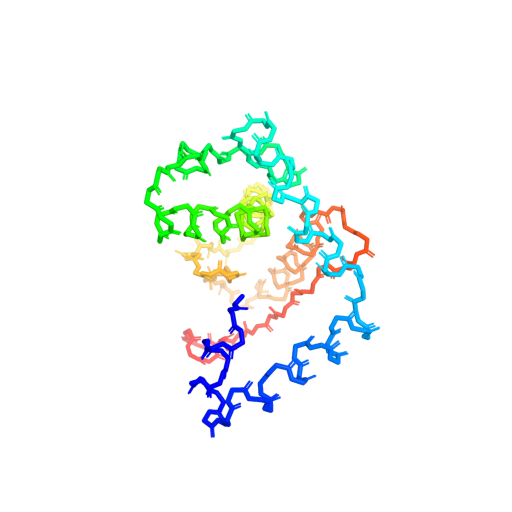 -13.309 1.00 94.12 71 ALA A N 1
ATOM 569 C CA . ALA A 1 71 ? 16.368 -5.865 -11.950 1.00 94.12 71 ALA A CA 1
ATOM 570 C C . ALA A 1 71 ? 15.957 -4.462 -11.490 1.00 94.12 71 ALA A C 1
ATOM 572 O O . ALA A 1 71 ? 14.815 -4.301 -11.071 1.00 94.12 71 ALA A O 1
ATOM 573 N N . ALA A 1 72 ? 16.810 -3.453 -11.692 1.00 96.06 72 ALA A N 1
ATOM 574 C CA . ALA A 1 72 ? 16.500 -2.057 -11.385 1.00 96.06 72 ALA A CA 1
ATOM 575 C C . ALA A 1 72 ? 15.249 -1.557 -12.127 1.00 96.06 72 ALA A C 1
ATOM 577 O O . ALA A 1 72 ? 14.370 -0.962 -11.512 1.00 96.06 72 ALA A O 1
ATOM 578 N N . GLN A 1 73 ? 15.101 -1.888 -13.414 1.00 94.69 73 GLN A N 1
ATOM 579 C CA . GLN A 1 73 ? 13.901 -1.563 -14.200 1.00 94.69 73 GLN A CA 1
ATOM 580 C C . GLN A 1 73 ? 12.626 -2.209 -13.637 1.00 94.69 73 GLN A C 1
ATOM 582 O O . GLN A 1 73 ? 11.575 -1.575 -13.594 1.00 94.69 73 GLN A O 1
ATOM 587 N N . ARG A 1 74 ? 12.695 -3.463 -13.161 1.00 94.56 74 ARG A N 1
ATOM 588 C CA . ARG A 1 74 ? 11.550 -4.105 -12.487 1.00 94.56 74 ARG A CA 1
ATOM 589 C C . ARG A 1 74 ? 11.227 -3.420 -11.163 1.00 94.56 74 ARG A C 1
ATOM 591 O O . ARG A 1 74 ? 10.054 -3.217 -10.864 1.00 94.56 74 ARG A O 1
ATOM 598 N N . THR A 1 75 ? 12.250 -3.057 -10.396 1.00 96.56 75 THR A N 1
ATOM 599 C CA . THR A 1 75 ? 12.086 -2.312 -9.147 1.00 96.56 75 THR A CA 1
ATOM 600 C C . THR A 1 75 ? 11.446 -0.948 -9.400 1.00 96.56 75 THR A C 1
ATOM 602 O O . THR A 1 75 ? 10.538 -0.579 -8.666 1.00 96.56 75 THR A O 1
ATOM 605 N N . ALA A 1 76 ? 11.832 -0.248 -10.471 1.00 97.19 76 ALA A N 1
ATOM 606 C CA . ALA A 1 76 ? 11.250 1.036 -10.863 1.00 97.19 76 ALA A CA 1
ATOM 607 C C . ALA A 1 76 ? 9.733 0.957 -11.072 1.00 97.19 76 ALA A C 1
ATOM 609 O O . ALA A 1 76 ? 9.006 1.839 -10.636 1.00 97.19 76 ALA A O 1
ATOM 610 N N . ILE A 1 77 ? 9.253 -0.117 -11.704 1.00 96.12 77 ILE A N 1
ATOM 611 C CA . ILE A 1 77 ? 7.822 -0.333 -11.951 1.00 96.12 77 ILE A CA 1
ATOM 612 C C . ILE A 1 77 ? 7.091 -0.690 -10.651 1.00 96.12 77 ILE A C 1
ATOM 614 O O . ILE A 1 77 ? 5.992 -0.209 -10.406 1.00 96.12 77 ILE A O 1
ATOM 618 N N . ASN A 1 78 ? 7.685 -1.538 -9.810 1.00 96.19 78 ASN A N 1
ATOM 619 C CA . ASN A 1 78 ? 7.007 -2.065 -8.624 1.00 96.19 78 ASN A CA 1
ATOM 620 C C . ASN A 1 78 ? 6.984 -1.083 -7.445 1.00 96.19 78 ASN A C 1
ATOM 622 O O . ASN A 1 78 ? 6.005 -1.044 -6.700 1.00 96.19 78 ASN A O 1
ATOM 626 N N . ALA A 1 79 ? 8.057 -0.314 -7.256 1.00 97.31 79 ALA A N 1
ATOM 627 C CA . ALA A 1 79 ? 8.241 0.510 -6.068 1.00 97.31 79 ALA A CA 1
ATOM 628 C C . ALA A 1 79 ? 7.169 1.598 -5.884 1.00 97.31 79 ALA A C 1
ATOM 630 O O . ALA A 1 79 ? 6.726 1.761 -4.749 1.00 97.31 79 ALA A O 1
ATOM 631 N N . PRO A 1 80 ? 6.679 2.295 -6.928 1.00 98.12 80 PRO A N 1
ATOM 632 C CA . PRO A 1 80 ? 5.576 3.237 -6.771 1.00 98.12 80 PRO A CA 1
ATOM 633 C C . PRO A 1 80 ? 4.301 2.568 -6.260 1.00 98.12 80 PRO A C 1
ATOM 635 O O . PRO A 1 80 ? 3.656 3.113 -5.371 1.00 98.12 80 PRO A O 1
ATOM 638 N N . MET A 1 81 ? 3.955 1.376 -6.764 1.00 96.88 81 MET A N 1
ATOM 639 C CA . MET A 1 81 ? 2.751 0.650 -6.340 1.00 96.88 81 MET A CA 1
ATOM 640 C C . MET A 1 81 ? 2.879 0.156 -4.895 1.00 96.88 81 MET A C 1
ATOM 642 O O . MET A 1 81 ? 2.051 0.488 -4.051 1.00 96.88 81 MET A O 1
ATOM 646 N N . GLN A 1 82 ? 3.949 -0.585 -4.589 1.00 97.56 82 GLN A N 1
ATOM 647 C CA . GLN A 1 82 ? 4.171 -1.144 -3.249 1.00 97.56 82 GLN A CA 1
ATOM 648 C C . GLN A 1 82 ? 4.408 -0.052 -2.205 1.00 97.56 82 GLN A C 1
ATOM 650 O O . GLN A 1 82 ? 3.886 -0.115 -1.096 1.00 97.56 82 GLN A O 1
ATOM 655 N N . GLY A 1 83 ? 5.187 0.967 -2.563 1.00 98.19 83 GLY A N 1
ATOM 656 C CA . GLY A 1 83 ? 5.472 2.092 -1.688 1.00 98.19 83 GLY A CA 1
ATOM 657 C C . GLY A 1 83 ? 4.224 2.918 -1.395 1.00 98.19 83 GLY A C 1
ATOM 658 O O . GLY A 1 83 ? 4.042 3.304 -0.247 1.00 98.19 83 GLY A O 1
ATOM 659 N N . SER A 1 84 ? 3.349 3.131 -2.387 1.00 98.38 84 SER A N 1
ATOM 660 C CA . SER A 1 84 ? 2.079 3.830 -2.160 1.00 98.38 84 SER A CA 1
ATOM 661 C C . SER A 1 84 ? 1.161 3.022 -1.248 1.00 98.38 84 SER A C 1
ATOM 663 O O . SER A 1 84 ? 0.633 3.590 -0.304 1.00 98.38 84 SER A O 1
ATOM 665 N N . ALA A 1 85 ? 1.039 1.702 -1.432 1.00 98.25 85 ALA A N 1
ATOM 666 C CA . ALA A 1 85 ? 0.293 0.854 -0.493 1.00 98.25 85 ALA A CA 1
ATOM 667 C C . ALA A 1 85 ? 0.850 0.959 0.941 1.00 98.25 85 ALA A C 1
ATOM 669 O O . ALA A 1 85 ? 0.097 1.131 1.898 1.00 98.25 85 ALA A O 1
ATOM 670 N N . ALA A 1 86 ? 2.180 0.957 1.083 1.00 98.44 86 ALA A N 1
ATOM 671 C CA . ALA A 1 86 ? 2.847 1.142 2.370 1.00 98.44 86 ALA A CA 1
ATOM 672 C C . ALA A 1 86 ? 2.648 2.545 2.973 1.00 98.44 86 ALA A C 1
ATOM 674 O O . ALA A 1 86 ? 2.762 2.707 4.185 1.00 98.44 86 ALA A O 1
ATOM 675 N N . ASP A 1 87 ? 2.408 3.570 2.157 1.00 98.62 87 ASP A N 1
ATOM 676 C CA . ASP A 1 87 ? 2.082 4.917 2.631 1.00 98.62 87 ASP A CA 1
ATOM 677 C C . ASP A 1 87 ? 0.638 4.990 3.125 1.00 98.62 87 ASP A C 1
ATOM 679 O O . ASP A 1 87 ? 0.404 5.472 4.231 1.00 98.62 87 ASP A O 1
ATOM 683 N N . ILE A 1 88 ? -0.295 4.432 2.350 1.00 98.56 88 ILE A N 1
ATOM 684 C CA . ILE A 1 88 ? -1.727 4.378 2.673 1.00 98.56 88 ILE A CA 1
ATOM 685 C C . ILE A 1 88 ? -1.948 3.649 3.996 1.00 98.56 88 ILE A C 1
ATOM 687 O O . ILE A 1 88 ? -2.589 4.191 4.894 1.00 98.56 88 ILE A O 1
ATOM 691 N N . ILE A 1 89 ? -1.371 2.453 4.159 1.00 98.44 89 ILE A N 1
ATOM 692 C CA . ILE A 1 89 ? -1.570 1.671 5.385 1.00 98.44 89 ILE A CA 1
ATOM 693 C C . ILE A 1 89 ? -1.022 2.410 6.612 1.00 98.44 89 ILE A C 1
ATOM 695 O O . ILE A 1 89 ? -1.659 2.420 7.658 1.00 98.44 89 ILE A O 1
ATOM 699 N N . LYS A 1 90 ? 0.109 3.117 6.483 1.00 98.69 90 LYS A N 1
ATOM 700 C CA . LYS A 1 90 ? 0.676 3.914 7.582 1.00 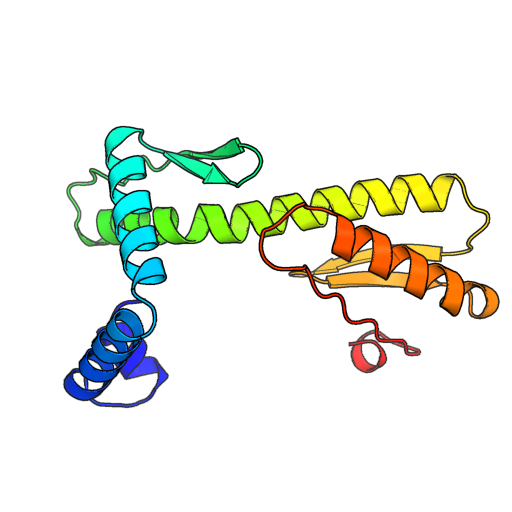98.69 90 LYS A CA 1
ATOM 701 C C . LYS A 1 90 ? -0.193 5.117 7.932 1.00 98.69 90 LYS A C 1
ATOM 703 O O . LYS A 1 90 ? -0.321 5.435 9.109 1.00 98.69 90 LYS A O 1
ATOM 708 N N . GLN A 1 91 ? -0.781 5.783 6.938 1.00 98.38 91 GLN A N 1
ATOM 709 C CA . GLN A 1 91 ? -1.740 6.861 7.183 1.00 98.38 91 GLN A CA 1
ATOM 710 C C . GLN A 1 91 ? -2.982 6.338 7.909 1.00 98.38 91 GLN A C 1
ATOM 712 O O . GLN A 1 91 ? -3.368 6.925 8.917 1.00 98.38 91 GLN A O 1
ATOM 717 N N . ALA A 1 92 ? -3.528 5.197 7.474 1.00 98.56 92 ALA A N 1
ATOM 718 C CA . ALA A 1 92 ? -4.644 4.539 8.150 1.00 98.56 92 ALA A CA 1
ATOM 719 C C . ALA A 1 92 ? -4.302 4.184 9.604 1.00 98.56 92 ALA A C 1
ATOM 721 O O . ALA A 1 92 ? -5.082 4.468 10.507 1.00 98.56 92 ALA A O 1
ATOM 722 N N . MET A 1 93 ? -3.116 3.615 9.849 1.00 98.75 93 MET A N 1
ATOM 723 C CA . MET A 1 93 ? -2.669 3.261 11.198 1.00 98.75 93 MET A CA 1
ATOM 724 C C . MET A 1 93 ? -2.610 4.476 12.129 1.00 98.75 93 MET A C 1
ATOM 726 O O . MET A 1 93 ? -3.066 4.390 13.265 1.00 98.75 93 MET A O 1
ATOM 730 N N . ILE A 1 94 ? -2.063 5.601 11.656 1.00 98.31 94 ILE A N 1
ATOM 731 C CA . ILE A 1 94 ? -1.968 6.839 12.445 1.00 98.31 94 ILE A CA 1
ATOM 732 C C . ILE A 1 94 ? -3.362 7.401 12.743 1.00 98.31 94 ILE A C 1
ATOM 734 O O . ILE A 1 94 ? -3.627 7.790 13.877 1.00 98.31 94 ILE A O 1
ATOM 738 N N . ASP A 1 95 ? -4.255 7.432 11.752 1.00 98.12 95 ASP A N 1
ATOM 739 C CA . ASP A 1 95 ? -5.626 7.920 11.932 1.00 98.12 95 ASP A CA 1
ATOM 740 C C . ASP A 1 95 ? -6.417 7.057 12.930 1.00 98.12 95 ASP A C 1
ATOM 742 O O . ASP A 1 95 ? -7.029 7.570 13.865 1.00 98.12 95 ASP A O 1
ATOM 746 N N . ILE A 1 96 ? -6.326 5.730 12.804 1.00 98.19 96 ILE A N 1
ATOM 747 C CA . ILE A 1 96 ? -6.960 4.788 13.735 1.00 98.19 96 ILE A CA 1
ATOM 748 C C . ILE A 1 96 ? -6.388 4.941 15.146 1.00 98.19 96 ILE A C 1
ATOM 750 O O . ILE A 1 96 ? -7.159 4.964 16.099 1.00 98.19 96 ILE A O 1
ATOM 754 N N . ALA A 1 97 ? -5.068 5.076 15.295 1.00 97.38 97 ALA A N 1
ATOM 755 C CA . ALA A 1 97 ? -4.447 5.273 16.603 1.00 97.38 97 ALA A CA 1
ATOM 756 C C . ALA A 1 97 ? -4.951 6.559 17.279 1.00 97.38 97 ALA A C 1
ATOM 758 O O . ALA A 1 97 ? -5.411 6.511 18.416 1.00 97.38 97 ALA A O 1
ATOM 759 N N . ASN A 1 98 ? -4.957 7.684 16.555 1.00 96.81 98 ASN A N 1
ATOM 760 C CA . ASN A 1 98 ? -5.465 8.959 17.072 1.00 96.81 98 ASN A CA 1
ATOM 761 C C . ASN A 1 98 ? -6.950 8.886 17.450 1.00 96.81 98 ASN A C 1
ATOM 763 O O . ASN A 1 98 ? -7.382 9.532 18.401 1.00 96.81 98 ASN A O 1
ATOM 767 N N . TRP A 1 99 ? -7.739 8.131 16.688 1.00 97.00 99 TRP A N 1
ATOM 768 C CA . TRP A 1 99 ? -9.151 7.920 16.974 1.00 97.00 99 TRP A CA 1
ATOM 769 C C . TRP A 1 99 ? -9.375 7.090 18.241 1.00 97.00 99 TRP A C 1
ATOM 771 O O . TRP A 1 99 ? -10.160 7.497 19.095 1.00 97.00 99 TRP A O 1
ATOM 781 N N . LEU A 1 100 ? -8.653 5.976 18.392 1.00 95.75 100 LEU A N 1
ATOM 782 C CA . LEU A 1 100 ? -8.733 5.123 19.582 1.00 95.75 100 LEU A CA 1
ATOM 783 C C . LEU A 1 100 ? -8.248 5.834 20.856 1.00 95.75 100 LEU A C 1
ATOM 785 O O . LEU A 1 100 ? -8.670 5.476 21.948 1.00 95.75 100 LEU A O 1
ATOM 789 N N . GLU A 1 101 ? -7.390 6.852 20.740 1.00 93.69 101 GLU A N 1
ATOM 790 C CA . GLU A 1 101 ? -7.001 7.698 21.879 1.00 93.69 101 GLU A CA 1
ATOM 791 C C . GLU A 1 101 ? -8.110 8.665 22.335 1.00 93.69 101 GLU A C 1
ATOM 793 O O . GLU A 1 101 ? -8.079 9.140 23.471 1.00 93.69 101 GLU A O 1
ATOM 798 N N . GLN A 1 102 ? -9.065 8.994 21.460 1.00 91.62 102 GLN A N 1
ATOM 799 C CA . GLN A 1 102 ? -10.114 9.985 21.729 1.00 91.62 102 GLN A CA 1
ATOM 800 C C . GLN A 1 102 ? -11.437 9.352 22.162 1.00 91.62 102 GLN A C 1
ATOM 802 O O . GLN A 1 102 ? -12.130 9.923 23.006 1.00 91.62 102 GLN A O 1
ATOM 807 N N . ASP A 1 103 ? -11.785 8.199 21.592 1.00 83.06 103 ASP A N 1
ATOM 808 C CA . ASP A 1 103 ? -13.030 7.496 21.886 1.00 83.06 103 ASP A CA 1
ATOM 809 C C . ASP A 1 103 ? -12.840 6.420 22.969 1.00 83.06 103 ASP A C 1
ATOM 811 O O . ASP A 1 103 ? -11.784 5.793 23.052 1.00 83.06 103 ASP A O 1
ATOM 815 N N . PRO A 1 104 ? -13.861 6.153 23.806 1.00 86.44 104 PRO A N 1
ATOM 816 C CA . PRO A 1 104 ? -13.786 5.174 24.888 1.00 86.44 104 PRO A CA 1
ATOM 817 C C . PRO A 1 104 ? -13.975 3.733 24.376 1.00 86.44 104 PRO A C 1
ATOM 819 O O . PRO A 1 104 ? -14.813 3.005 24.896 1.00 86.44 104 PRO A O 1
ATOM 822 N N . ILE A 1 105 ? -13.237 3.340 23.337 1.00 94.62 105 ILE A N 1
ATOM 823 C CA . ILE A 1 105 ? -13.282 1.997 22.746 1.00 94.62 105 ILE A CA 1
ATOM 824 C C . ILE A 1 105 ? -12.204 1.139 23.408 1.00 94.62 105 ILE A C 1
ATOM 826 O O . ILE A 1 105 ? -11.018 1.466 23.327 1.00 94.62 105 ILE A O 1
ATOM 830 N N . ASP A 1 106 ? -12.583 0.020 24.027 1.00 95.88 106 ASP A N 1
ATOM 831 C CA . ASP A 1 106 ? -11.623 -0.931 24.595 1.00 95.88 106 ASP A CA 1
ATOM 832 C C . ASP A 1 106 ? -11.085 -1.859 23.496 1.00 95.88 106 ASP A C 1
ATOM 834 O O . ASP A 1 106 ? -11.493 -3.014 23.336 1.00 95.88 106 ASP A O 1
ATOM 838 N N . ALA A 1 107 ? -10.185 -1.308 22.682 1.00 97.12 107 ALA A N 1
ATOM 839 C CA . ALA A 1 107 ? -9.518 -2.013 21.598 1.00 97.12 107 ALA A CA 1
ATOM 840 C C . ALA A 1 107 ? -8.039 -1.651 21.495 1.00 97.12 107 ALA A C 1
ATOM 842 O O . ALA A 1 107 ? -7.595 -0.571 21.889 1.00 97.12 107 ALA A O 1
ATOM 843 N N . ARG A 1 108 ? -7.257 -2.558 20.908 1.00 96.31 108 ARG A N 1
ATOM 844 C CA . ARG A 1 108 ? -5.831 -2.363 20.641 1.00 96.31 108 ARG A CA 1
ATOM 845 C C . ARG A 1 108 ? -5.471 -2.913 19.276 1.00 96.31 108 ARG A C 1
ATOM 847 O O . ARG A 1 108 ? -5.751 -4.068 18.983 1.00 96.31 108 ARG A O 1
ATOM 854 N N . MET A 1 109 ? -4.787 -2.106 18.470 1.00 97.88 109 MET A N 1
ATOM 855 C CA . MET A 1 109 ? -4.107 -2.597 17.273 1.00 97.88 109 MET A CA 1
ATOM 856 C C . MET A 1 109 ? -2.853 -3.362 17.704 1.00 97.88 109 MET A C 1
ATOM 858 O O . MET A 1 109 ? -1.957 -2.778 18.314 1.00 97.88 109 MET A O 1
ATOM 862 N N . ILE A 1 110 ? -2.796 -4.660 17.415 1.00 97.81 110 ILE A N 1
ATOM 863 C CA . ILE A 1 110 ? -1.728 -5.548 17.893 1.00 97.81 110 ILE A CA 1
ATOM 864 C C . ILE A 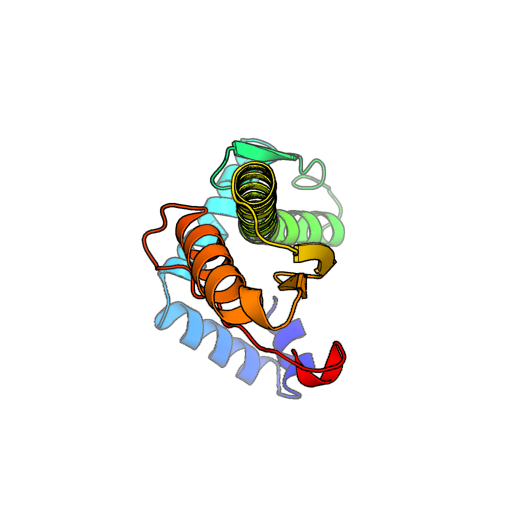1 110 ? -0.682 -5.852 16.822 1.00 97.81 110 ILE A C 1
ATOM 866 O O . ILE A 1 110 ? 0.496 -5.993 17.151 1.00 97.81 110 ILE A O 1
ATOM 870 N N . LEU A 1 111 ? -1.081 -5.943 15.548 1.00 97.88 111 LEU A N 1
ATOM 871 C CA . LEU A 1 111 ? -0.195 -6.325 14.446 1.00 97.88 111 LEU A CA 1
ATOM 872 C C . LEU A 1 111 ? -0.542 -5.586 13.152 1.00 97.88 111 LEU A C 1
ATOM 874 O O . LEU A 1 111 ? -1.680 -5.184 12.919 1.00 97.88 111 LEU A O 1
ATOM 878 N N . GLN A 1 112 ? 0.466 -5.477 12.288 1.00 98.38 112 GLN A N 1
ATOM 879 C CA . GLN A 1 112 ? 0.324 -5.107 10.887 1.00 98.38 112 GLN A CA 1
ATOM 880 C C . GLN A 1 112 ? 1.069 -6.146 10.047 1.00 98.38 112 GLN A C 1
ATOM 882 O O . GLN A 1 112 ? 2.256 -6.385 10.283 1.00 98.38 112 GLN A O 1
ATOM 887 N N . VAL A 1 113 ? 0.382 -6.775 9.092 1.00 97.00 113 VAL A N 1
ATOM 888 C CA . VAL A 1 113 ? 0.957 -7.806 8.215 1.00 97.00 113 VAL A CA 1
ATOM 889 C C . VAL A 1 113 ? 0.415 -7.609 6.805 1.00 97.00 113 VAL A C 1
ATOM 891 O O . VAL A 1 113 ? -0.787 -7.567 6.606 1.00 97.00 113 VAL A O 1
ATOM 894 N N . HIS A 1 114 ? 1.299 -7.483 5.812 1.00 96.06 114 HIS A N 1
ATOM 895 C CA . HIS A 1 114 ? 0.918 -7.170 4.427 1.00 96.06 114 HIS A CA 1
ATOM 896 C C . HIS A 1 114 ? 0.068 -5.890 4.323 1.00 96.06 114 HIS A C 1
ATOM 898 O O . HIS A 1 114 ? 0.607 -4.797 4.498 1.00 96.06 114 HIS A O 1
ATOM 904 N N . ASP A 1 115 ? -1.214 -6.021 4.013 1.00 96.62 115 ASP A N 1
ATOM 905 C CA . ASP A 1 115 ? -2.243 -4.986 3.908 1.00 96.62 115 ASP A CA 1
ATOM 906 C C . ASP A 1 115 ? -3.306 -5.086 5.022 1.00 96.62 115 ASP A C 1
ATOM 908 O O . ASP A 1 115 ? -4.283 -4.340 5.017 1.00 96.62 115 ASP A O 1
ATOM 912 N N . GLU A 1 116 ? -3.073 -5.942 6.018 1.00 98.12 116 GLU A N 1
ATOM 913 C CA . GLU A 1 116 ? -3.970 -6.235 7.135 1.00 98.12 116 GLU A CA 1
ATOM 914 C C . GLU A 1 116 ? -3.528 -5.536 8.433 1.00 98.12 116 GLU A C 1
ATOM 916 O O . GLU A 1 116 ? -2.332 -5.463 8.752 1.00 98.12 116 GLU A O 1
ATOM 921 N N . LEU A 1 117 ? -4.512 -5.051 9.199 1.00 98.62 117 LEU A N 1
ATOM 922 C CA . LEU A 1 117 ? -4.363 -4.567 10.573 1.00 98.62 117 LEU A CA 1
ATOM 923 C C . LEU A 1 117 ? -5.139 -5.496 11.510 1.00 98.62 117 LEU A C 1
ATOM 925 O O . LEU A 1 117 ? -6.339 -5.682 11.324 1.00 98.62 117 LEU A O 1
ATOM 929 N N . VAL A 1 118 ? -4.472 -6.036 12.529 1.00 98.38 118 VAL A N 1
ATOM 930 C CA . VAL A 1 118 ? -5.084 -6.966 13.490 1.00 98.38 118 VAL A CA 1
ATOM 931 C C . VAL A 1 118 ? -5.345 -6.247 14.804 1.00 98.38 118 VAL A C 1
ATOM 933 O O . VAL A 1 118 ? -4.471 -5.533 15.309 1.00 98.38 118 VAL A O 1
ATOM 936 N N . PHE A 1 119 ? -6.526 -6.470 15.377 1.00 98.50 119 PHE A N 1
ATOM 937 C CA . PHE A 1 119 ? -6.963 -5.846 16.619 1.00 98.50 119 PHE A CA 1
ATOM 938 C C . PHE A 1 119 ? -7.412 -6.887 17.643 1.00 98.50 119 PHE A C 1
ATOM 940 O O . PHE A 1 119 ? -8.003 -7.903 17.289 1.00 98.50 119 PHE A O 1
ATOM 947 N N . GLU A 1 120 ? -7.184 -6.585 18.916 1.00 98.19 120 GLU A N 1
ATOM 948 C CA . GLU A 1 120 ? -7.944 -7.157 20.028 1.00 98.19 120 GLU A CA 1
ATOM 949 C C . GLU A 1 120 ? -8.997 -6.136 20.455 1.00 98.19 120 GLU A C 1
ATOM 951 O O . GLU A 1 120 ? -8.711 -4.938 20.505 1.00 98.19 120 GLU A O 1
ATOM 956 N N . VAL A 1 121 ? -10.212 -6.591 20.748 1.00 97.75 121 VAL A N 1
ATOM 957 C CA . VAL A 1 121 ? -11.339 -5.717 21.084 1.00 97.75 121 VAL A CA 1
ATOM 958 C C . VAL A 1 121 ? -12.246 -6.382 22.102 1.00 97.75 121 VAL A C 1
ATOM 960 O O . VAL A 1 121 ? -12.471 -7.593 22.049 1.00 97.75 121 VAL A O 1
ATOM 963 N N . LYS A 1 122 ? -12.785 -5.594 23.029 1.00 97.44 122 LYS A N 1
ATOM 964 C CA . LYS A 1 122 ? -13.851 -6.050 23.915 1.00 97.44 122 LYS A CA 1
ATOM 965 C C . LYS A 1 122 ? -15.129 -6.281 23.108 1.00 97.44 122 LYS A C 1
ATOM 967 O O . LYS A 1 122 ? -15.512 -5.449 22.295 1.00 97.44 122 LYS A O 1
ATOM 972 N N . GLU A 1 123 ? -15.811 -7.398 23.350 1.00 96.19 123 GLU A N 1
ATOM 973 C CA . GLU A 1 123 ? -16.955 -7.845 22.537 1.00 96.19 123 GLU A CA 1
ATOM 974 C C . GLU A 1 123 ? -18.042 -6.769 22.353 1.00 96.19 123 GLU A C 1
ATOM 976 O O . GLU A 1 123 ? -18.581 -6.612 21.260 1.00 96.19 123 GLU A O 1
ATOM 981 N N . GLU A 1 124 ? -18.311 -5.973 23.393 1.00 97.25 124 GLU A N 1
ATOM 982 C CA . GLU A 1 124 ? -19.302 -4.888 23.360 1.00 97.25 124 GLU A CA 1
ATOM 983 C C . GLU A 1 124 ? -18.948 -3.738 22.399 1.00 97.25 124 GLU A C 1
ATOM 985 O O . GLU A 1 124 ? -19.853 -3.096 21.866 1.00 97.25 124 GLU A O 1
ATOM 990 N N . ASP A 1 125 ? -17.660 -3.527 22.116 1.00 97.19 125 ASP A N 1
ATOM 991 C CA . ASP A 1 125 ? -17.159 -2.455 21.248 1.00 97.19 125 ASP A CA 1
ATOM 992 C C . ASP A 1 125 ? -16.856 -2.927 19.816 1.00 97.19 125 ASP A C 1
ATOM 994 O O . ASP A 1 125 ? -16.503 -2.130 18.943 1.00 97.19 125 ASP A O 1
ATOM 998 N N . MET A 1 126 ? -17.013 -4.224 19.541 1.00 96.38 126 MET A N 1
ATOM 999 C CA . MET A 1 126 ? -16.630 -4.863 18.278 1.00 96.38 126 MET A CA 1
ATOM 1000 C C . MET A 1 126 ? -17.255 -4.195 17.046 1.00 96.38 126 MET A C 1
ATOM 1002 O O . MET A 1 126 ? -16.565 -3.961 16.050 1.00 96.38 126 MET A O 1
ATOM 1006 N N . ALA A 1 127 ? -18.552 -3.880 17.097 1.00 96.31 127 ALA A N 1
ATOM 1007 C CA . ALA A 1 127 ? -19.259 -3.263 15.974 1.00 96.31 127 ALA A CA 1
ATOM 1008 C C . ALA A 1 127 ? -18.741 -1.844 15.690 1.00 96.31 127 ALA A C 1
ATOM 1010 O O . ALA A 1 127 ? -18.454 -1.506 14.541 1.00 96.31 127 ALA A O 1
ATOM 1011 N N . LEU A 1 128 ? -18.553 -1.046 16.746 1.00 96.38 128 LEU A N 1
ATOM 1012 C CA . LEU A 1 128 ? -18.041 0.319 16.646 1.00 96.38 128 LEU A CA 1
ATOM 1013 C C . LEU A 1 128 ? -16.599 0.335 16.128 1.00 96.38 128 LEU A C 1
ATOM 1015 O O . LEU A 1 128 ? -16.272 1.127 15.239 1.00 96.38 128 LEU A O 1
ATOM 1019 N N . LEU A 1 129 ? -15.754 -0.576 16.627 1.00 97.75 129 LEU A N 1
ATOM 1020 C CA . LEU A 1 129 ? -14.395 -0.742 16.126 1.00 97.75 129 LEU A CA 1
ATOM 1021 C C . LEU A 1 129 ? -14.402 -1.087 14.633 1.00 97.75 129 LEU A C 1
ATOM 1023 O O . LEU A 1 129 ? -13.720 -0.432 13.848 1.00 97.75 129 LEU A O 1
ATOM 1027 N N . SER A 1 130 ? -15.193 -2.088 14.241 1.00 97.44 130 SER A N 1
ATOM 1028 C CA . SER A 1 130 ? -15.242 -2.601 12.867 1.00 97.44 130 SER A CA 1
ATOM 1029 C C . SER A 1 130 ? -15.640 -1.520 11.863 1.00 97.44 130 SER A C 1
ATOM 1031 O O . SER A 1 130 ? -14.969 -1.338 10.846 1.00 97.44 130 SER A O 1
ATOM 1033 N N . GLU A 1 131 ? -16.702 -0.763 12.150 1.00 97.44 131 GLU A N 1
ATOM 1034 C CA . GLU A 1 131 ? -17.148 0.334 11.286 1.00 97.44 131 GLU A CA 1
ATOM 1035 C C . GLU A 1 131 ? -16.116 1.466 11.225 1.00 97.44 131 GLU A C 1
ATOM 1037 O O . GLU A 1 131 ? -15.798 1.968 10.141 1.00 97.44 131 GLU A O 1
ATOM 1042 N N . GLY A 1 132 ? -15.550 1.844 12.374 1.00 97.50 132 GLY A N 1
ATOM 1043 C CA . GLY A 1 132 ? -14.589 2.937 12.462 1.00 97.50 132 GLY A CA 1
ATOM 1044 C C . GLY A 1 132 ? -13.244 2.628 11.800 1.00 97.50 132 GLY A C 1
ATOM 1045 O O . GLY A 1 132 ? -12.699 3.502 11.118 1.00 97.50 132 GLY A O 1
ATOM 1046 N N . VAL A 1 133 ? -12.729 1.403 11.941 1.00 98.06 133 VAL A N 1
ATOM 1047 C CA . VAL A 1 133 ? -11.522 0.929 11.243 1.00 98.06 133 VAL A CA 1
ATOM 1048 C C . VAL A 1 133 ? -11.777 0.867 9.743 1.00 98.06 133 VAL A C 1
ATOM 1050 O O . VAL A 1 133 ? -10.998 1.428 8.969 1.00 98.06 133 VAL A O 1
ATOM 1053 N N . LYS A 1 134 ? -12.894 0.257 9.322 1.00 98.25 134 LYS A N 1
ATOM 1054 C CA . LYS A 1 134 ? -13.256 0.136 7.905 1.00 98.25 134 LYS A CA 1
ATOM 1055 C C . LYS A 1 134 ? -13.319 1.496 7.220 1.00 98.25 134 LYS A C 1
ATOM 1057 O O . LYS A 1 134 ? -12.742 1.662 6.147 1.00 98.25 134 LYS A O 1
ATOM 1062 N N . PHE A 1 135 ? -13.987 2.465 7.845 1.00 97.88 135 PHE A N 1
ATOM 1063 C CA . PHE A 1 135 ? -14.076 3.826 7.328 1.00 97.88 135 PHE A CA 1
ATOM 1064 C C . PHE A 1 135 ? -12.686 4.444 7.139 1.00 97.88 135 PHE A C 1
ATOM 1066 O O . PHE A 1 135 ? -12.360 4.856 6.029 1.00 97.88 135 PHE A O 1
ATOM 1073 N N . ARG A 1 136 ? -11.851 4.437 8.185 1.00 98.06 136 ARG A N 1
ATOM 1074 C CA . ARG A 1 136 ? -10.531 5.091 8.177 1.00 98.06 136 ARG A CA 1
ATOM 1075 C C . ARG A 1 136 ? -9.554 4.454 7.202 1.00 98.06 136 ARG A C 1
ATOM 1077 O O . ARG A 1 136 ? -8.848 5.163 6.491 1.00 98.06 136 ARG A O 1
ATOM 1084 N N . MET A 1 137 ? -9.542 3.124 7.118 1.00 98.44 137 MET A N 1
ATOM 1085 C CA . MET A 1 137 ? -8.728 2.409 6.134 1.00 98.44 137 MET A CA 1
ATOM 1086 C C . MET A 1 137 ? -9.189 2.707 4.701 1.00 98.44 137 MET A C 1
ATOM 1088 O O . MET A 1 137 ? -8.357 2.977 3.836 1.00 98.44 137 MET A O 1
ATOM 1092 N N . ALA A 1 138 ? -10.502 2.724 4.443 1.00 97.75 138 ALA A N 1
ATOM 1093 C CA . ALA A 1 138 ? -11.041 3.016 3.115 1.00 97.75 138 ALA A CA 1
ATOM 1094 C C . ALA A 1 138 ? -10.856 4.490 2.704 1.00 97.75 138 ALA A C 1
ATOM 1096 O O . ALA A 1 138 ? -10.718 4.786 1.517 1.00 97.75 138 ALA A O 1
ATOM 1097 N N . SER A 1 139 ? -10.823 5.415 3.669 1.00 97.38 139 SER A N 1
ATOM 1098 C CA . SER A 1 139 ? -10.619 6.849 3.435 1.00 97.38 139 SER A CA 1
ATOM 1099 C C . SER A 1 139 ? -9.161 7.302 3.532 1.00 97.38 139 SER A C 1
ATOM 1101 O O . SER A 1 139 ? -8.895 8.494 3.383 1.00 97.38 139 SER A O 1
ATOM 1103 N N . ALA A 1 140 ? -8.213 6.391 3.769 1.00 97.44 140 ALA A N 1
ATOM 1104 C CA . ALA A 1 140 ? -6.808 6.732 4.003 1.00 97.44 140 ALA A CA 1
ATOM 1105 C C . ALA A 1 140 ? -6.133 7.424 2.807 1.00 97.44 140 ALA A C 1
ATOM 1107 O O . ALA A 1 140 ? -5.126 8.106 2.978 1.00 97.44 140 ALA A O 1
ATOM 1108 N N . ALA A 1 141 ? -6.684 7.284 1.599 1.00 96.38 141 ALA A N 1
ATOM 1109 C CA . ALA A 1 141 ? -6.221 7.999 0.419 1.00 96.38 141 ALA A CA 1
ATOM 1110 C C . ALA A 1 141 ? -7.362 8.335 -0.540 1.00 96.38 141 ALA A C 1
ATOM 1112 O O . ALA A 1 141 ? -8.275 7.540 -0.754 1.00 96.38 141 ALA A O 1
ATOM 1113 N N . ALA A 1 142 ? -7.260 9.497 -1.185 1.00 94.44 142 ALA A N 1
ATOM 1114 C CA . ALA A 1 142 ? -8.125 9.866 -2.297 1.00 94.44 142 ALA A CA 1
ATOM 1115 C C . ALA A 1 142 ? -7.553 9.289 -3.601 1.00 94.44 142 ALA A C 1
ATOM 1117 O O . ALA A 1 142 ? -6.546 9.778 -4.114 1.00 94.44 142 ALA A O 1
ATOM 1118 N N . LEU A 1 143 ? -8.188 8.238 -4.117 1.00 96.44 143 LEU A N 1
ATOM 1119 C CA . LEU A 1 143 ? -7.818 7.560 -5.360 1.00 96.44 143 LEU A CA 1
ATOM 1120 C C . LEU A 1 143 ? -9.000 7.571 -6.336 1.00 96.44 143 LEU A C 1
ATOM 1122 O O . LEU A 1 143 ? -10.155 7.588 -5.918 1.00 96.44 143 LEU A O 1
ATOM 1126 N N . ASP A 1 144 ? -8.714 7.485 -7.637 1.00 96.38 144 ASP A N 1
ATOM 1127 C CA . ASP A 1 144 ? -9.753 7.375 -8.677 1.00 96.38 144 ASP A CA 1
ATOM 1128 C C . ASP A 1 144 ? -10.580 6.079 -8.557 1.00 96.38 144 ASP A C 1
ATOM 1130 O O . ASP A 1 144 ? -11.696 5.988 -9.068 1.00 96.38 144 ASP A O 1
ATOM 1134 N N . VAL A 1 145 ? -10.021 5.063 -7.892 1.00 95.81 145 VAL A N 1
ATOM 1135 C CA . VAL A 1 145 ? -10.661 3.776 -7.599 1.00 95.81 145 VAL A CA 1
ATOM 1136 C C . VAL A 1 145 ? -10.785 3.641 -6.079 1.00 95.81 145 VAL A C 1
ATOM 1138 O O . VAL A 1 145 ? -9.783 3.840 -5.392 1.00 95.81 145 VAL A O 1
ATOM 1141 N N . PRO A 1 146 ? -11.969 3.299 -5.536 1.00 95.50 146 PRO A N 1
ATOM 1142 C CA . PRO A 1 146 ? -12.167 3.219 -4.092 1.00 95.50 146 PRO A CA 1
ATOM 1143 C C . PRO A 1 146 ? -11.332 2.097 -3.464 1.00 95.50 146 PRO A C 1
ATOM 1145 O O . PRO A 1 146 ? -11.237 0.999 -4.015 1.00 95.50 146 PRO A O 1
ATOM 1148 N N . LEU A 1 147 ? -10.773 2.369 -2.283 1.00 97.44 147 LEU A N 1
ATOM 1149 C CA . LEU A 1 147 ? -10.172 1.346 -1.431 1.00 97.44 147 LEU A CA 1
ATOM 1150 C C . LEU A 1 147 ? -11.280 0.513 -0.780 1.00 97.44 147 LEU A C 1
ATOM 1152 O O . LEU A 1 147 ? -12.269 1.053 -0.283 1.00 97.44 147 LEU A O 1
ATOM 1156 N N . ILE A 1 148 ? -11.109 -0.805 -0.796 1.00 96.88 148 ILE A N 1
ATOM 1157 C CA . ILE A 1 148 ? -12.045 -1.762 -0.203 1.00 96.88 148 ILE A CA 1
ATOM 1158 C C . ILE A 1 148 ? -11.371 -2.369 1.020 1.00 96.88 148 ILE A C 1
ATOM 1160 O O . ILE A 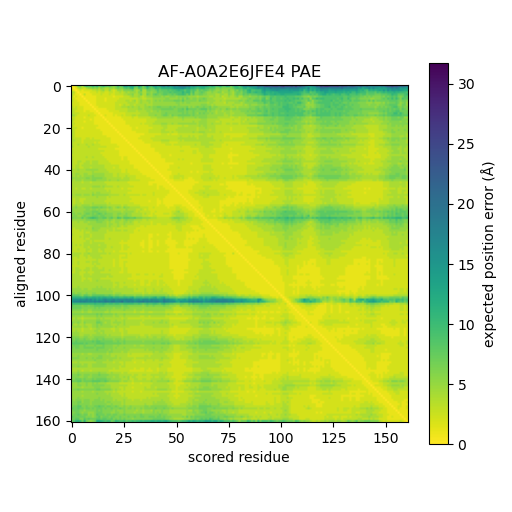1 148 ? -10.186 -2.688 0.979 1.00 96.88 148 ILE A O 1
ATOM 1164 N N . VAL A 1 149 ? -12.138 -2.499 2.100 1.00 98.00 149 VAL A N 1
ATOM 1165 C CA . VAL A 1 149 ? -11.683 -3.069 3.366 1.00 98.00 149 VAL A CA 1
ATOM 1166 C C . VAL A 1 149 ? -12.713 -4.096 3.808 1.00 98.00 149 VAL A C 1
ATOM 1168 O O . VAL A 1 149 ? -13.889 -3.765 4.032 1.00 98.00 149 VAL A O 1
ATOM 1171 N N . ASP A 1 150 ? -12.251 -5.332 3.908 1.00 97.56 150 ASP A N 1
ATOM 1172 C CA . ASP A 1 150 ? -12.995 -6.447 4.469 1.00 97.56 150 ASP A CA 1
ATOM 1173 C C . ASP A 1 150 ? -12.631 -6.595 5.948 1.00 97.56 150 ASP A C 1
ATOM 1175 O O . ASP A 1 150 ? -11.518 -6.276 6.364 1.00 97.56 150 ASP A O 1
ATOM 1179 N N . VAL A 1 151 ? -13.607 -7.004 6.756 1.00 97.81 151 VAL A N 1
ATOM 1180 C CA . VAL A 1 151 ? -13.451 -7.161 8.204 1.00 97.81 151 VAL A CA 1
ATOM 1181 C C . VAL A 1 151 ? -13.953 -8.547 8.568 1.00 97.81 151 VAL A C 1
ATOM 1183 O O . VAL A 1 151 ? -15.121 -8.855 8.320 1.00 97.81 151 VAL A O 1
ATOM 1186 N N . GLY A 1 152 ? -13.077 -9.362 9.146 1.00 97.38 152 GLY A N 1
ATOM 1187 C CA . GLY A 1 152 ? -13.428 -10.625 9.779 1.00 97.38 152 GLY A CA 1
ATOM 1188 C C . GLY A 1 152 ? -13.207 -10.555 11.288 1.00 97.38 152 GLY A C 1
ATOM 1189 O O . GLY A 1 152 ? -12.482 -9.698 11.797 1.00 97.38 152 GLY A O 1
ATOM 1190 N N . VAL A 1 153 ? -13.902 -11.424 12.017 1.00 97.31 153 VAL A N 1
ATOM 1191 C CA . VAL A 1 153 ? -13.866 -11.491 13.481 1.00 97.31 153 VAL A CA 1
ATOM 1192 C C . VAL A 1 153 ? -13.859 -12.954 13.896 1.00 97.31 153 VAL A C 1
ATOM 1194 O O . VAL A 1 153 ? -14.612 -13.756 13.347 1.00 97.31 153 VAL A O 1
ATOM 1197 N N . GLY A 1 154 ? -13.053 -13.288 14.899 1.00 97.12 154 GLY A N 1
ATOM 1198 C CA . GLY A 1 154 ? -13.017 -14.619 15.483 1.00 97.12 154 GLY A CA 1
ATOM 1199 C C . GLY A 1 154 ? -12.221 -14.657 16.782 1.00 97.12 154 GLY A C 1
ATOM 1200 O O . GLY A 1 154 ? -11.582 -13.677 17.161 1.00 97.12 154 GLY A O 1
ATOM 1201 N N . ASP A 1 155 ? -12.235 -15.811 17.446 1.00 96.75 155 ASP A N 1
ATOM 1202 C CA . ASP A 1 155 ? -11.556 -16.018 18.736 1.00 96.75 155 ASP A CA 1
ATOM 1203 C C . ASP A 1 155 ? -10.028 -16.125 18.591 1.00 96.75 155 ASP A C 1
ATOM 1205 O O . ASP A 1 155 ? -9.281 -16.177 19.569 1.00 96.75 155 ASP A O 1
ATOM 1209 N N . ASN A 1 156 ? -9.550 -16.238 17.355 1.00 96.38 156 ASN A N 1
ATOM 1210 C CA . ASN A 1 156 ? -8.145 -16.269 16.992 1.00 96.38 156 ASN A CA 1
ATOM 1211 C C . ASN A 1 156 ? -7.971 -15.760 15.557 1.00 96.38 156 ASN A C 1
ATOM 1213 O O . ASN A 1 156 ? -8.938 -15.622 14.807 1.00 96.38 156 ASN A O 1
ATOM 1217 N N . TRP A 1 157 ? -6.719 -15.513 15.176 1.00 96.81 157 TRP A N 1
ATOM 1218 C CA . TRP A 1 157 ? -6.395 -14.901 13.890 1.00 96.81 157 TRP A CA 1
ATOM 1219 C C . TRP A 1 157 ? -6.882 -15.717 12.679 1.00 96.81 157 TRP A C 1
ATOM 1221 O O . TRP A 1 157 ? -7.386 -15.125 11.738 1.00 96.81 157 TRP A O 1
ATOM 1231 N N . ASP A 1 158 ? -6.831 -17.054 12.725 1.00 96.81 158 ASP A N 1
ATOM 1232 C CA . ASP A 1 158 ? -7.281 -17.926 11.620 1.00 96.81 158 ASP A CA 1
ATOM 1233 C C . ASP A 1 158 ? -8.795 -17.844 11.371 1.00 96.81 158 ASP A C 1
ATOM 1235 O O . ASP A 1 158 ? -9.246 -18.004 10.246 1.00 96.81 158 ASP A O 1
ATOM 1239 N N . GLN A 1 159 ? -9.591 -17.569 12.409 1.00 96.38 159 GLN A N 1
ATOM 1240 C CA . GLN A 1 159 ? -11.037 -17.362 12.265 1.00 96.38 159 GLN A CA 1
ATOM 1241 C C . GLN A 1 159 ? -11.398 -15.946 11.802 1.00 96.38 159 GLN A C 1
ATOM 1243 O O . GLN A 1 159 ? -12.469 -15.747 11.231 1.00 96.38 159 GLN A O 1
ATOM 1248 N N . ALA A 1 160 ? -10.549 -14.964 12.118 1.00 93.56 160 ALA A N 1
ATOM 1249 C CA . ALA A 1 160 ? -10.762 -13.563 11.772 1.00 93.56 160 ALA A CA 1
ATOM 1250 C C . ALA A 1 160 ? -10.246 -13.200 10.368 1.00 93.56 160 ALA A C 1
ATOM 1252 O O . ALA A 1 160 ? -10.672 -12.181 9.828 1.00 93.56 160 ALA A O 1
ATOM 1253 N N . HIS A 1 161 ? -9.334 -14.002 9.813 1.00 88.00 161 HIS A N 1
ATOM 1254 C CA . HIS A 1 161 ? -8.777 -13.866 8.465 1.00 88.00 161 HIS A CA 1
ATOM 1255 C C . HIS A 1 161 ? -9.690 -14.512 7.411 1.00 88.00 161 HIS A C 1
ATOM 1257 O O . HIS A 1 161 ? -9.876 -13.898 6.336 1.00 88.00 161 HIS A O 1
#

Solvent-accessible surface area (backbone atoms only — not comparable to full-atom values): 9197 Å² total; per-residue (Å²): 134,52,41,66,58,47,8,65,76,69,73,48,53,55,67,58,28,39,51,50,52,54,52,46,36,71,74,42,50,68,57,51,51,48,50,52,51,40,38,52,48,24,70,75,69,42,32,41,50,20,90,83,65,55,75,49,77,41,85,39,57,76,40,87,52,64,68,54,16,54,48,35,47,52,46,43,53,45,46,31,58,56,45,29,53,59,48,35,54,51,46,20,51,53,54,50,51,58,47,53,74,72,46,98,54,64,60,44,83,76,49,76,56,99,95,47,76,42,70,52,62,42,80,92,41,43,67,62,49,51,54,55,50,40,51,43,56,30,61,40,58,96,58,101,63,84,58,84,65,88,84,61,70,54,100,44,68,84,61,22,106

Secondary structure (DSSP, 8-state):
--HHHHHHHHT--HHHHHHHHHHHHHH-HHHHHHHHHHHHHHHHHSEEE-TT--EEE-GGGG-SSHHHHHHHHHHHHHHHHHHHHHHHHHHHHHHHHHHHHHS---EEEEEEETTEEEEEE-GGGHHHHHHHHHHHHHTSS--SS---------SSHHHH-

Sequence (161 aa):
MSAFGLANQLNVSRGVAQEYVDRYFRKYPGVLKYMEQTQALADEKGYVETLFGRRLYLPDLHAGNAMIRKAAQRTAINAPMQGSAADIIKQAMIDIANWLEQDPIDARMILQVHDELVFEVKEEDMALLSEGVKFRMASAAALDVPLIVDVGVGDNWDQAH

Foldseek 3Di:
DDLVVQCVVVVHDSVVSVVVVVVVCVVVVVLVVLLVVLLVVCLVPQWAAAPVGDIDGQVQCPPPDPVSNVVSSVCSSVCRVQVNLVQLLVLLVVVLVVVPVPDPFQKDFDDDDRNDTDMDGDPVCVVVSQVVSQVSSQVSDDDPDTDGDDFADDPDDVRGD

Mean predicted aligned error: 3.75 Å

Radius of gyration: 20.56 Å; Cα contacts (8 Å, |Δi|>4): 155; chains: 1; bounding box: 46×36×52 Å

Nearest PDB structures (foldseek):
  4ez6-assembly1_A  TM=9.772E-01  e=1.527E-13  Geobacillus kaustophilus HTA426
  2xy7-assembly1_A  TM=9.682E-01  e=1.198E-13  Geobacillus stearothermophilus
  4dsf-assembly1_A  TM=9.779E-01  e=2.332E-13  Geobacillus kaustophilus HTA426
  4f8r-assembly2_D  TM=9.751E-01  e=2.632E-13  Geobacillus kaustophilus HTA426
  3px4-assembly1_A  TM=9.772E-01  e=3.562E-13  Geobacillus kaustophilus

pLDDT: mean 95.8, std 3.66, range [68.31, 98.75]